Protein AF-A0A6P5CP12-F1 (afdb_monomer)

Radius of gyration: 45.85 Å; Cα contacts (8 Å, |Δi|>4): 4; chains: 1; bounding box: 79×20×139 Å

Mean predicted aligned error: 17.92 Å

Foldseek 3Di:
DDDDDDPPPPPPPPVVVVVVVVVVVVVVVCVVPDDDPDDPDDPPDDPCVVDVVVVVVVVVVVVVVVVVVVVVVVVVVVVCVVCPPDPDDDDDPDPDDDPPPPPDDD

Secondary structure (DSSP, 8-state):
------------HHHHHHHHHHHHHHHHHHHHHPPPSS--SPPP--HHHHS-HHHHHHHHHHHHHHHHHHHHHHHHHHHHHHHTT---SS----------------

Structure (mmCIF, N/CA/C/O backbone):
data_AF-A0A6P5CP12-F1
#
_entry.id   AF-A0A6P5CP12-F1
#
loop_
_atom_site.group_PDB
_atom_site.id
_atom_site.type_symbol
_atom_site.label_atom_id
_atom_site.label_alt_id
_atom_site.label_comp_id
_atom_site.label_asym_id
_atom_site.label_entity_id
_atom_site.label_seq_id
_atom_site.pdbx_PDB_ins_code
_atom_site.Cartn_x
_atom_site.Cartn_y
_atom_site.Cartn_z
_atom_site.occupancy
_atom_site.B_iso_or_equiv
_atom_site.auth_seq_id
_atom_site.auth_comp_id
_atom_site.auth_asym_id
_atom_site.auth_atom_id
_atom_site.pdbx_PDB_model_num
ATOM 1 N N . MET A 1 1 ? -47.492 11.130 93.605 1.00 42.94 1 MET A N 1
ATOM 2 C CA . MET A 1 1 ? -47.097 11.371 92.200 1.00 42.94 1 MET A CA 1
ATOM 3 C C . MET A 1 1 ? -46.563 10.059 91.635 1.00 42.94 1 MET A C 1
ATOM 5 O O . MET A 1 1 ? -45.396 9.756 91.830 1.00 42.94 1 MET A O 1
ATOM 9 N N . LEU A 1 2 ? -47.433 9.220 91.063 1.00 42.47 2 LEU A N 1
ATOM 10 C CA . LEU A 1 2 ? -47.052 7.922 90.489 1.00 42.47 2 LEU A CA 1
ATOM 11 C C . LEU A 1 2 ? -46.605 8.142 89.038 1.00 42.47 2 LEU A C 1
ATOM 13 O O . LEU A 1 2 ? -47.407 8.558 88.206 1.00 42.47 2 LEU A O 1
ATOM 17 N N . ALA A 1 3 ? -45.326 7.908 88.745 1.00 48.75 3 ALA A N 1
ATOM 18 C CA . ALA A 1 3 ? -44.810 7.933 87.381 1.00 48.75 3 ALA A CA 1
ATOM 19 C C . ALA A 1 3 ? -45.231 6.638 86.666 1.00 48.75 3 ALA A C 1
ATOM 21 O O . ALA A 1 3 ? -44.819 5.548 87.059 1.00 48.75 3 ALA A O 1
ATOM 22 N N . GLY A 1 4 ? -46.095 6.758 85.655 1.00 59.06 4 GLY A N 1
ATOM 23 C CA . GLY A 1 4 ? -46.570 5.621 84.863 1.00 59.06 4 GLY A CA 1
ATOM 24 C C . GLY A 1 4 ? -45.461 4.993 84.003 1.00 59.06 4 GLY A C 1
ATOM 25 O O . GLY A 1 4 ? -44.482 5.673 83.673 1.00 59.06 4 GLY A O 1
ATOM 26 N N . PRO A 1 5 ? -45.592 3.710 83.614 1.00 56.94 5 PRO A N 1
ATOM 27 C CA . PRO A 1 5 ? -44.556 3.023 82.859 1.00 56.94 5 PRO A CA 1
ATOM 28 C C . PRO A 1 5 ? -44.452 3.622 81.455 1.00 56.94 5 PRO A C 1
ATOM 30 O O . PRO A 1 5 ? -45.433 3.689 80.714 1.00 56.94 5 PRO A O 1
ATOM 33 N N . ARG A 1 6 ? -43.244 4.048 81.076 1.00 60.22 6 ARG A N 1
ATOM 34 C CA . ARG A 1 6 ? -42.939 4.458 79.703 1.00 60.22 6 ARG A CA 1
ATOM 35 C C . ARG A 1 6 ? -43.017 3.226 78.804 1.00 60.22 6 ARG A C 1
ATOM 37 O O . ARG A 1 6 ? -42.152 2.358 78.871 1.00 60.22 6 ARG A O 1
ATOM 44 N N . LEU A 1 7 ? -44.049 3.161 77.967 1.00 54.84 7 LEU A N 1
ATOM 45 C CA . LEU A 1 7 ? -44.146 2.186 76.886 1.00 54.84 7 LEU A CA 1
ATOM 46 C C . LEU A 1 7 ? -43.013 2.463 75.890 1.00 54.84 7 LEU A C 1
ATOM 48 O O . LEU A 1 7 ? -43.054 3.440 75.142 1.00 54.84 7 LEU A O 1
ATOM 52 N N . ALA A 1 8 ? -41.980 1.623 75.905 1.00 56.75 8 ALA A N 1
ATOM 53 C CA . ALA A 1 8 ? -40.976 1.598 74.855 1.00 56.75 8 ALA A CA 1
ATOM 54 C C . ALA A 1 8 ? -41.628 1.000 73.602 1.00 56.75 8 ALA A C 1
ATOM 56 O O . ALA A 1 8 ? -41.717 -0.216 73.448 1.00 56.75 8 ALA A O 1
ATOM 57 N N . LEU A 1 9 ? -42.129 1.864 72.720 1.00 57.12 9 LEU A N 1
ATOM 58 C CA . LEU A 1 9 ? -42.502 1.463 71.370 1.00 57.12 9 LEU A CA 1
ATOM 59 C C . LEU A 1 9 ? -41.217 1.038 70.654 1.00 57.12 9 LEU A C 1
ATOM 61 O O . LEU A 1 9 ? -40.393 1.877 70.287 1.00 57.12 9 LEU A O 1
ATOM 65 N N . SER A 1 10 ? -41.023 -0.270 70.478 1.00 57.69 10 SER A N 1
ATOM 66 C CA . SER A 1 10 ? -39.995 -0.792 69.583 1.00 57.69 10 SER A CA 1
ATOM 67 C C . SER A 1 10 ? -40.392 -0.410 68.158 1.00 57.69 10 SER A C 1
ATOM 69 O O . SER A 1 10 ? -41.181 -1.097 67.507 1.00 57.69 10 SER A O 1
ATOM 71 N N . HIS A 1 11 ? -39.905 0.733 67.683 1.00 61.16 11 HIS A N 1
ATOM 72 C CA . HIS A 1 11 ? -40.071 1.114 66.289 1.00 61.16 11 HIS A CA 1
ATOM 73 C C . HIS A 1 11 ? -39.393 0.050 65.419 1.00 61.16 11 HIS A C 1
ATOM 75 O O . HIS A 1 11 ? -38.198 -0.205 65.557 1.00 61.16 11 HIS A O 1
ATOM 81 N N . GLY A 1 12 ? -40.171 -0.595 64.547 1.00 57.34 12 GLY A N 1
ATOM 82 C CA . GLY A 1 12 ? -39.727 -1.626 63.606 1.00 57.34 12 GLY A CA 1
ATOM 83 C C . GLY A 1 12 ? -38.849 -1.068 62.484 1.00 57.34 12 GLY A C 1
ATOM 84 O O . GLY A 1 12 ? -39.190 -1.172 61.310 1.00 57.34 12 GLY A O 1
ATOM 85 N N . THR A 1 13 ? -37.723 -0.452 62.832 1.00 57.91 13 THR A N 1
ATOM 86 C CA . THR A 1 13 ? -36.771 0.161 61.895 1.00 57.91 13 THR A CA 1
ATOM 87 C C . THR A 1 13 ? -35.893 -0.865 61.178 1.00 57.91 13 THR A C 1
ATOM 89 O O . THR A 1 13 ? -35.456 -0.612 60.059 1.00 57.91 13 THR A O 1
ATOM 92 N N . GLY A 1 14 ? -35.692 -2.056 61.753 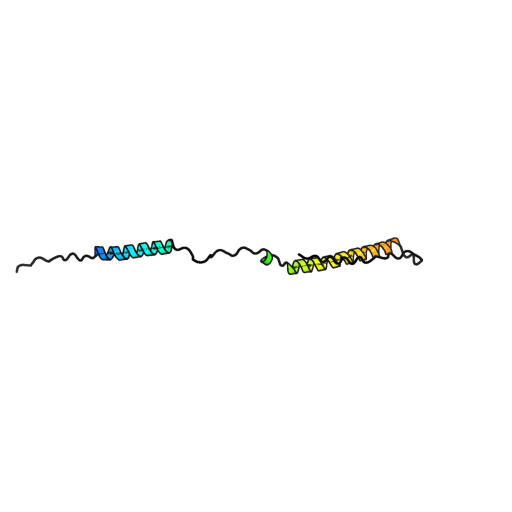1.00 58.69 14 GLY A N 1
ATOM 93 C CA . GLY A 1 14 ? -34.797 -3.073 61.186 1.00 58.69 14 GLY A CA 1
ATOM 94 C C . GLY A 1 14 ? -35.261 -3.675 59.853 1.00 58.69 14 GLY A C 1
ATOM 95 O O . GLY A 1 14 ? -34.432 -3.999 59.005 1.00 58.69 14 GLY A O 1
ATOM 96 N N . TYR A 1 15 ? -36.575 -3.790 59.626 1.00 58.38 15 TYR A N 1
ATOM 97 C CA . TYR A 1 15 ? -37.104 -4.448 58.424 1.00 58.38 15 TYR A CA 1
ATOM 98 C C . TYR A 1 15 ? -36.987 -3.561 57.178 1.00 58.38 15 TYR A C 1
ATOM 100 O O . TYR A 1 15 ? -36.529 -4.016 56.134 1.00 58.38 15 TYR A O 1
ATOM 108 N N . LEU A 1 16 ? -37.312 -2.269 57.300 1.00 58.34 16 LEU A N 1
ATOM 109 C CA . LEU A 1 16 ? -37.149 -1.306 56.205 1.00 58.34 16 LEU A CA 1
ATOM 110 C C . LEU A 1 16 ? -35.668 -1.076 55.879 1.00 58.34 16 LEU A C 1
ATOM 112 O O . LEU A 1 16 ? -35.315 -0.939 54.708 1.00 58.34 16 LEU A O 1
ATOM 116 N N . GLN A 1 17 ? -34.792 -1.117 56.889 1.00 60.81 17 GLN A N 1
ATOM 117 C CA . GLN A 1 17 ? -33.358 -0.911 56.701 1.00 60.81 17 GLN A CA 1
ATOM 118 C C . GLN A 1 17 ? -32.694 -2.042 55.889 1.00 60.81 17 GLN A C 1
ATOM 120 O O . GLN A 1 17 ? -31.834 -1.783 55.054 1.00 60.81 17 GLN A O 1
ATOM 125 N N . GLY A 1 18 ? -33.154 -3.288 56.041 1.00 70.56 18 GLY A N 1
ATOM 126 C CA . GLY A 1 18 ? -32.667 -4.414 55.237 1.00 70.56 18 GLY A CA 1
ATOM 127 C C . GLY A 1 18 ? -33.112 -4.386 53.767 1.00 70.56 18 GLY A C 1
ATOM 128 O O . GLY A 1 18 ? -32.417 -4.923 52.904 1.00 70.56 18 GLY A O 1
ATOM 129 N N . THR A 1 19 ? -34.253 -3.756 53.454 1.00 80.56 19 THR A N 1
ATOM 130 C CA . THR A 1 19 ? -34.793 -3.742 52.079 1.00 80.56 19 THR A CA 1
ATOM 131 C C . THR A 1 19 ? -34.000 -2.843 51.134 1.00 80.56 19 THR A C 1
ATOM 133 O O . THR A 1 19 ? -33.708 -3.260 50.011 1.00 80.56 19 THR A O 1
ATOM 13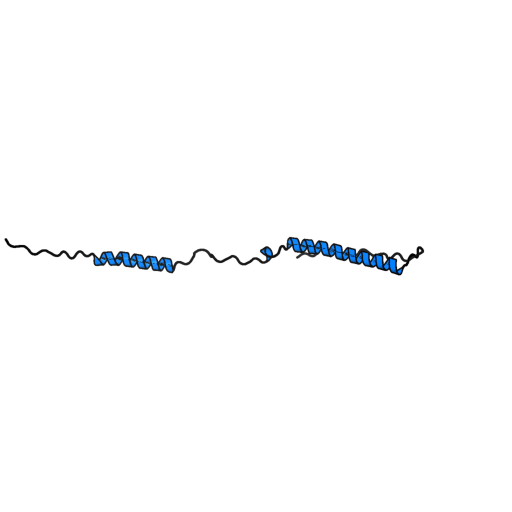6 N N . TRP A 1 20 ? -33.602 -1.646 51.581 1.00 85.00 20 TRP A N 1
ATOM 137 C CA . TRP A 1 20 ? -32.796 -0.740 50.757 1.00 85.00 20 TRP A CA 1
ATOM 138 C C . TRP A 1 20 ? -31.360 -1.245 50.610 1.00 85.00 20 TRP A C 1
ATOM 140 O O . TRP A 1 20 ? -30.800 -1.157 49.520 1.00 85.00 20 TRP A O 1
ATOM 150 N N . GLU A 1 21 ? -30.796 -1.844 51.664 1.00 89.19 21 GLU A N 1
ATOM 151 C CA . GLU A 1 21 ? -29.456 -2.438 51.636 1.00 89.19 21 GLU A CA 1
ATOM 152 C C . GLU A 1 21 ? -29.407 -3.590 50.622 1.00 89.19 21 GLU A C 1
ATOM 154 O O . GLU A 1 21 ? -28.536 -3.641 49.753 1.00 89.19 21 GLU A O 1
ATOM 159 N N . LYS A 1 22 ? -30.417 -4.469 50.640 1.00 89.56 22 LYS A N 1
ATOM 160 C CA . LYS A 1 22 ? -30.540 -5.557 49.664 1.00 89.56 22 LYS A CA 1
ATOM 161 C C . LYS A 1 22 ? -30.707 -5.040 48.234 1.00 89.56 22 LYS A C 1
ATOM 163 O O . LYS A 1 22 ? -30.028 -5.521 47.330 1.00 89.56 22 LYS A O 1
ATOM 168 N N . ALA A 1 23 ? -31.567 -4.042 48.023 1.00 91.50 23 ALA A N 1
ATOM 169 C CA . ALA A 1 23 ? -31.764 -3.439 46.705 1.00 91.50 23 ALA A CA 1
ATOM 170 C C . ALA A 1 23 ? -30.479 -2.780 46.173 1.00 91.50 23 ALA A C 1
ATOM 172 O O . ALA A 1 23 ? -30.170 -2.888 44.984 1.00 91.50 23 ALA A O 1
ATOM 173 N N . TYR A 1 24 ? -29.704 -2.144 47.056 1.00 93.62 24 TYR A N 1
ATOM 174 C CA . TYR A 1 24 ? -28.419 -1.544 46.721 1.00 93.62 24 TYR A CA 1
ATOM 175 C C . TYR A 1 24 ? -27.383 -2.599 46.315 1.00 93.62 24 TYR A C 1
ATOM 177 O O . TYR A 1 24 ? -26.745 -2.463 45.268 1.00 93.62 24 TYR A O 1
ATOM 185 N N . GLN A 1 25 ? -27.255 -3.687 47.080 1.00 94.88 25 GLN A N 1
ATOM 186 C CA . GLN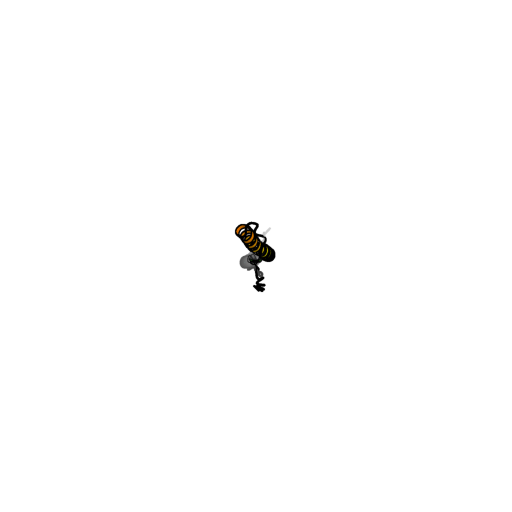 A 1 25 ? -26.347 -4.783 46.731 1.00 94.88 25 GLN A CA 1
ATOM 187 C C . GLN A 1 25 ? -26.753 -5.484 45.430 1.00 94.88 25 GLN A C 1
ATOM 189 O O . GLN A 1 25 ? -25.901 -5.752 44.581 1.00 94.88 25 GLN A O 1
ATOM 194 N N . ASP A 1 26 ? -28.050 -5.711 45.218 1.00 95.12 26 ASP A N 1
ATOM 195 C CA . ASP A 1 26 ? -28.567 -6.289 43.978 1.00 95.12 26 ASP A CA 1
ATOM 196 C C . ASP A 1 26 ? -28.293 -5.381 42.768 1.00 95.12 26 ASP A C 1
ATOM 198 O O . ASP A 1 26 ? -27.927 -5.871 41.698 1.00 95.12 26 ASP A O 1
ATOM 202 N N . HIS A 1 27 ? -28.430 -4.059 42.920 1.00 96.12 27 HIS A N 1
ATOM 203 C CA . HIS A 1 27 ? -28.068 -3.096 41.880 1.00 96.12 27 HIS A CA 1
ATOM 204 C C . HIS A 1 27 ? -26.569 -3.137 41.575 1.00 96.12 27 HIS A C 1
ATOM 206 O O . HIS A 1 27 ? -26.184 -3.255 40.413 1.00 96.12 27 HIS A O 1
ATOM 212 N N . ARG A 1 28 ? -25.720 -3.098 42.609 1.00 96.88 28 ARG A N 1
ATOM 213 C CA . ARG A 1 28 ? -24.260 -3.183 42.464 1.00 96.88 28 ARG A CA 1
ATOM 214 C C . ARG A 1 28 ? -23.847 -4.449 41.720 1.00 96.88 28 ARG A C 1
ATOM 216 O O . ARG A 1 28 ? -23.046 -4.353 40.794 1.00 96.88 28 ARG A O 1
ATOM 223 N N . ARG A 1 29 ? -24.443 -5.598 42.060 1.00 96.19 29 ARG A N 1
ATOM 224 C CA . ARG A 1 29 ? -24.225 -6.865 41.351 1.00 96.19 29 ARG A CA 1
ATOM 225 C C . ARG A 1 29 ? -24.621 -6.758 39.878 1.00 96.19 29 ARG A C 1
ATOM 227 O O . ARG A 1 29 ? -23.807 -7.059 39.017 1.00 96.19 29 ARG A O 1
ATOM 234 N N . LYS A 1 30 ? -25.816 -6.240 39.572 1.00 95.62 30 LYS A N 1
ATOM 235 C CA . LYS A 1 30 ? -26.280 -6.055 38.183 1.00 95.62 30 LYS A CA 1
ATOM 236 C C . LYS A 1 30 ? -25.380 -5.127 37.371 1.00 95.62 30 LYS A C 1
ATOM 238 O O . LYS A 1 30 ? -25.163 -5.383 36.196 1.00 95.62 30 LYS A O 1
ATOM 243 N N . VAL A 1 31 ? -24.860 -4.063 37.983 1.00 95.31 31 VAL A N 1
ATOM 244 C CA . VAL A 1 31 ? -23.917 -3.141 37.332 1.00 95.31 31 VAL A CA 1
ATOM 245 C C . VAL A 1 31 ? -22.575 -3.822 37.072 1.00 95.31 31 VAL A C 1
ATOM 247 O O . VAL A 1 31 ? -22.013 -3.650 35.998 1.00 95.31 31 VAL A O 1
ATOM 250 N N . GLN A 1 32 ? -22.068 -4.609 38.024 1.00 92.94 32 GLN A N 1
ATOM 251 C CA . GLN A 1 32 ? -20.813 -5.351 37.863 1.00 92.94 32 GLN A CA 1
ATOM 252 C C . GLN A 1 32 ? -20.918 -6.475 36.825 1.00 92.94 32 GLN A C 1
ATOM 254 O O . GLN A 1 32 ? -19.969 -6.721 36.087 1.00 92.94 32 GLN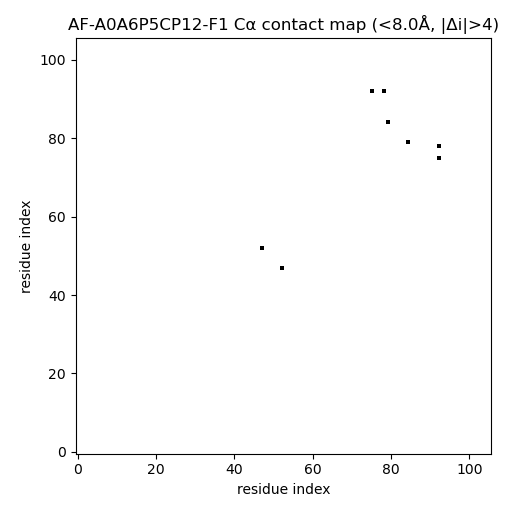 A O 1
ATOM 259 N N . GLU A 1 33 ? -22.064 -7.148 36.758 1.00 93.12 33 GLU A N 1
ATOM 260 C CA . GLU A 1 33 ? -22.335 -8.234 35.810 1.00 93.12 33 GLU A CA 1
ATOM 261 C C . GLU A 1 33 ? -22.784 -7.726 34.432 1.00 93.12 33 GLU A C 1
ATOM 263 O O . GLU A 1 33 ? -22.851 -8.508 33.477 1.00 93.12 33 GLU A O 1
ATOM 268 N N . ALA A 1 34 ? -23.089 -6.431 34.305 1.00 92.38 34 ALA A N 1
ATOM 269 C CA . ALA A 1 34 ? -23.530 -5.838 33.054 1.00 92.38 34 ALA A CA 1
ATOM 270 C C . ALA A 1 34 ? -22.449 -6.003 31.981 1.00 92.38 34 ALA A C 1
ATOM 272 O O . ALA A 1 34 ? -21.336 -5.484 32.084 1.00 92.38 34 ALA A O 1
ATOM 273 N N . ARG A 1 35 ? -22.796 -6.717 30.910 1.00 87.56 35 ARG A N 1
ATOM 274 C CA . ARG A 1 35 ? -21.951 -6.823 29.723 1.00 87.56 35 ARG A CA 1
ATOM 275 C C . ARG A 1 35 ? -22.206 -5.632 28.798 1.00 87.56 35 ARG A C 1
ATOM 277 O O . ARG A 1 35 ? -23.359 -5.219 28.658 1.00 87.56 35 ARG A O 1
ATOM 284 N N . PRO A 1 36 ? -21.169 -5.094 28.138 1.00 86.56 36 PRO A N 1
ATOM 285 C CA . PRO A 1 36 ? -21.366 -4.078 27.116 1.00 86.56 36 PRO A CA 1
ATOM 286 C C . PRO A 1 36 ? -22.236 -4.647 25.985 1.00 86.56 36 PRO A C 1
ATOM 288 O O . PRO A 1 36 ? -21.982 -5.742 25.487 1.00 86.56 36 PRO A O 1
ATOM 291 N N . VAL A 1 37 ? -23.276 -3.900 25.602 1.00 86.69 37 VAL A N 1
ATOM 292 C CA . VAL A 1 37 ? -24.214 -4.273 24.521 1.00 86.69 37 VAL A CA 1
ATOM 293 C C . VAL A 1 37 ? -23.532 -4.221 23.152 1.00 86.69 37 VAL A C 1
ATOM 295 O O . VAL A 1 37 ? -23.905 -4.951 22.238 1.00 86.69 37 VAL A O 1
ATOM 298 N N . VAL A 1 38 ? -22.521 -3.361 23.019 1.00 87.38 38 VAL A N 1
ATOM 299 C CA . VAL A 1 38 ? -21.785 -3.131 21.778 1.00 87.38 38 VAL A CA 1
ATOM 300 C C . VAL A 1 38 ? -20.344 -3.578 21.961 1.00 87.38 38 VAL A C 1
ATOM 302 O O . VAL A 1 38 ? -19.726 -3.332 23.001 1.00 87.38 38 VAL A O 1
ATOM 305 N N . ASP A 1 39 ? -19.800 -4.216 20.929 1.00 85.88 39 ASP A N 1
ATOM 306 C CA . ASP A 1 39 ? -18.380 -4.515 20.887 1.00 85.88 39 ASP A CA 1
ATOM 307 C C . ASP A 1 39 ? -17.575 -3.207 20.908 1.00 85.88 39 ASP A C 1
ATOM 309 O O . ASP A 1 39 ? -17.700 -2.360 20.028 1.00 85.88 39 ASP A O 1
ATOM 313 N N . SER A 1 40 ? -16.771 -3.034 21.954 1.00 85.38 40 SER A N 1
ATOM 314 C CA . SER A 1 40 ? -15.884 -1.878 22.129 1.00 85.38 40 SER A CA 1
ATOM 315 C C . SER A 1 40 ? -14.443 -2.200 21.724 1.00 85.38 40 SER A C 1
ATOM 317 O O . SER A 1 40 ? -13.526 -1.433 22.017 1.00 85.38 40 SER A O 1
ATOM 319 N N . ARG A 1 41 ? -14.205 -3.368 21.112 1.00 85.19 41 ARG A N 1
ATOM 320 C CA . ARG A 1 41 ? -12.877 -3.768 20.648 1.00 85.19 41 ARG A CA 1
ATOM 321 C C . ARG A 1 41 ? -12.408 -2.855 19.523 1.00 85.19 41 ARG A C 1
ATOM 323 O O . ARG A 1 41 ? -13.191 -2.360 18.714 1.00 85.19 41 ARG A O 1
ATOM 330 N N . ALA A 1 42 ? -11.093 -2.671 19.458 1.00 81.19 42 ALA A N 1
ATOM 331 C CA . ALA A 1 42 ? -10.477 -1.986 18.337 1.00 81.19 42 ALA A CA 1
ATOM 332 C C . ALA A 1 42 ? -10.807 -2.735 17.031 1.00 81.19 42 ALA A C 1
ATOM 334 O O . ALA A 1 42 ? -10.668 -3.965 16.994 1.00 81.19 42 ALA A O 1
ATOM 335 N N . PRO A 1 43 ? -11.215 -2.026 15.962 1.00 82.56 43 PRO A N 1
ATOM 336 C CA . PRO A 1 43 ? -11.405 -2.644 14.660 1.00 82.56 43 PRO A CA 1
ATOM 337 C C . PRO A 1 43 ? -10.130 -3.376 14.214 1.00 82.56 43 PRO A C 1
ATOM 339 O O . PRO A 1 43 ? -9.025 -2.891 14.484 1.00 82.56 43 PRO A O 1
ATOM 342 N N . PRO A 1 44 ? -10.247 -4.511 13.503 1.00 81.81 44 PRO A N 1
ATOM 343 C CA . PRO A 1 44 ? -9.092 -5.187 12.936 1.00 81.81 44 PRO A CA 1
ATOM 344 C C . PRO A 1 44 ? -8.275 -4.240 12.059 1.00 81.81 44 PRO A C 1
ATOM 346 O O . PRO A 1 44 ? -8.822 -3.492 11.245 1.00 81.81 44 PRO A O 1
ATOM 349 N N . THR A 1 45 ? -6.953 -4.298 12.191 1.00 78.44 45 THR A N 1
ATOM 350 C CA . THR A 1 45 ? -6.047 -3.495 11.371 1.00 78.44 45 THR A CA 1
ATOM 351 C C . THR A 1 45 ? -6.155 -3.925 9.910 1.00 78.44 45 THR A C 1
ATOM 353 O O . THR A 1 45 ? -5.570 -4.928 9.500 1.00 78.44 45 THR A O 1
ATOM 356 N N . LEU A 1 46 ? -6.899 -3.166 9.107 1.00 77.62 46 LEU A N 1
ATOM 357 C CA . LEU A 1 46 ? -7.085 -3.479 7.696 1.00 77.62 46 LEU A CA 1
ATOM 358 C C . LEU A 1 46 ? -5.763 -3.263 6.947 1.00 77.62 46 LEU A C 1
ATOM 360 O O . LEU A 1 46 ? -5.209 -2.162 6.918 1.00 77.62 46 LEU A O 1
ATOM 364 N N . SER A 1 47 ? -5.239 -4.319 6.327 1.00 68.31 47 SER A N 1
ATOM 365 C CA . SER A 1 47 ? -3.959 -4.301 5.602 1.00 68.31 47 SER A CA 1
ATOM 366 C C . SER A 1 47 ? -3.914 -3.239 4.495 1.00 68.31 47 SER A C 1
ATOM 368 O O . SER A 1 47 ? -2.878 -2.601 4.296 1.00 68.31 47 SER A O 1
ATOM 370 N N . HIS A 1 48 ? -5.048 -2.978 3.837 1.00 71.44 48 HIS A N 1
ATOM 371 C CA . HIS A 1 48 ? -5.184 -1.955 2.797 1.00 71.44 48 HIS A CA 1
ATOM 372 C C . HIS A 1 48 ? -5.140 -0.510 3.326 1.00 71.44 48 HIS A C 1
ATOM 374 O O . HIS A 1 48 ? -4.889 0.402 2.547 1.00 71.44 48 HIS A O 1
ATOM 380 N N . LEU A 1 49 ? -5.343 -0.280 4.631 1.00 70.75 49 LEU A N 1
ATOM 381 C CA . LEU A 1 49 ? -5.134 1.037 5.252 1.00 70.75 49 LEU A CA 1
ATOM 382 C C . LEU A 1 49 ? -3.650 1.300 5.539 1.00 70.75 49 LEU A C 1
ATOM 384 O O . LEU A 1 49 ? -3.210 2.448 5.554 1.00 70.75 49 LEU A O 1
ATOM 388 N N . ARG A 1 50 ? -2.860 0.239 5.742 1.00 72.44 50 ARG A N 1
ATOM 389 C CA . ARG A 1 50 ? -1.412 0.332 5.994 1.00 72.44 50 ARG A CA 1
ATOM 390 C C . ARG A 1 50 ? -0.601 0.502 4.714 1.00 72.44 50 ARG A C 1
ATOM 392 O O . ARG A 1 50 ? 0.472 1.099 4.747 1.00 72.44 50 ARG A O 1
ATOM 399 N N . LEU A 1 51 ? -1.095 -0.028 3.596 1.00 75.56 51 LEU A N 1
ATOM 400 C CA . LEU A 1 51 ? -0.397 -0.021 2.314 1.00 75.56 51 LEU A CA 1
ATOM 401 C C . LEU A 1 51 ? -1.128 0.871 1.311 1.00 75.56 51 LEU A C 1
ATOM 403 O O . LEU A 1 51 ? -2.280 0.628 0.967 1.00 75.56 51 LEU A O 1
ATOM 407 N N . LYS A 1 52 ? -0.431 1.879 0.770 1.00 81.75 52 LYS A N 1
ATOM 408 C CA . LYS A 1 52 ? -0.945 2.727 -0.319 1.00 81.75 52 LYS A CA 1
ATOM 409 C C . LYS A 1 52 ? -0.885 1.974 -1.652 1.00 81.75 52 LYS A C 1
ATOM 411 O O . LYS A 1 52 ? -0.084 2.319 -2.518 1.00 81.75 52 LYS A O 1
ATOM 416 N N . LEU A 1 53 ? -1.718 0.945 -1.813 1.00 83.94 53 LEU A N 1
ATOM 417 C CA . LEU A 1 53 ? -1.672 0.029 -2.959 1.00 83.94 53 LEU A CA 1
ATOM 418 C C . LEU A 1 53 ? -1.755 0.761 -4.308 1.00 83.94 53 LEU A C 1
ATOM 420 O O . LEU A 1 53 ? -0.999 0.439 -5.216 1.00 83.94 53 LEU A O 1
ATOM 424 N N . GLY A 1 54 ? -2.589 1.800 -4.421 1.00 85.12 54 GLY A N 1
ATOM 425 C CA . GLY A 1 54 ? -2.666 2.617 -5.640 1.00 85.12 54 GLY A CA 1
ATOM 426 C C . GLY A 1 54 ? -1.351 3.328 -5.982 1.00 85.12 54 GLY A C 1
ATOM 427 O O . GLY A 1 54 ? -0.953 3.361 -7.142 1.00 85.12 54 GLY A O 1
ATOM 428 N N . LYS A 1 55 ? -0.627 3.828 -4.971 1.00 88.81 55 LYS A N 1
A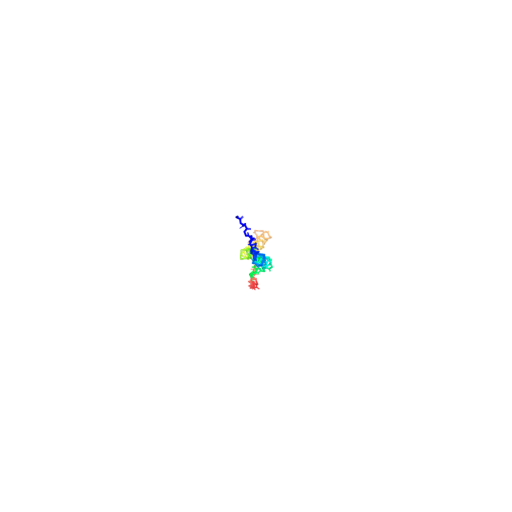TOM 429 C CA . LYS A 1 55 ? 0.700 4.430 -5.168 1.00 88.81 55 LYS A CA 1
ATOM 430 C C . LYS A 1 55 ? 1.719 3.377 -5.602 1.00 88.81 55 LYS A C 1
ATOM 432 O O . LYS A 1 55 ? 2.497 3.637 -6.509 1.00 88.81 55 LYS A O 1
ATOM 437 N N . LEU A 1 56 ? 1.708 2.204 -4.967 1.00 90.19 56 LEU A N 1
ATOM 438 C CA . LEU A 1 56 ? 2.628 1.115 -5.306 1.00 90.19 56 LEU A CA 1
ATOM 439 C C . LEU A 1 56 ? 2.427 0.640 -6.750 1.00 90.19 56 LEU A C 1
ATOM 441 O O . LEU A 1 56 ? 3.396 0.577 -7.498 1.00 90.19 56 LEU A O 1
ATOM 445 N N . LYS A 1 57 ? 1.174 0.410 -7.165 1.00 89.75 57 LYS A N 1
ATOM 446 C CA . LYS A 1 57 ? 0.837 0.020 -8.543 1.00 89.75 57 LYS A CA 1
ATOM 447 C C . LYS A 1 57 ? 1.275 1.073 -9.568 1.00 89.75 57 LYS A C 1
ATOM 449 O O . LYS A 1 57 ? 1.783 0.729 -10.632 1.00 89.75 57 LYS A O 1
ATOM 454 N N . LEU A 1 58 ? 1.111 2.361 -9.251 1.00 93.88 58 LEU A N 1
ATOM 455 C CA . LEU A 1 58 ? 1.556 3.444 -10.130 1.00 93.88 58 LEU A CA 1
ATOM 456 C C . LEU A 1 58 ? 3.081 3.445 -10.311 1.00 93.88 58 LEU A C 1
ATOM 458 O O . LEU A 1 58 ? 3.563 3.549 -11.436 1.00 93.88 58 LEU A O 1
ATOM 462 N N . GLU A 1 59 ? 3.834 3.331 -9.216 1.00 95.31 59 GLU A N 1
ATOM 463 C CA . GLU A 1 59 ? 5.300 3.299 -9.265 1.00 95.31 59 GLU A CA 1
ATOM 464 C C . GLU A 1 59 ? 5.819 2.062 -10.007 1.00 95.31 59 GLU A C 1
ATOM 466 O O . GLU A 1 59 ? 6.727 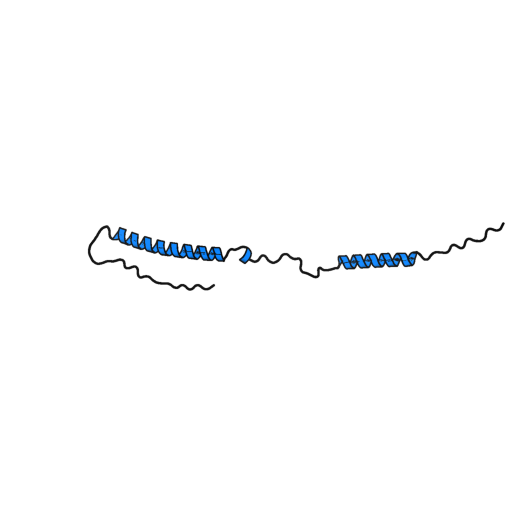2.183 -10.824 1.00 95.31 59 GLU A O 1
ATOM 471 N N . GLU A 1 60 ? 5.196 0.898 -9.816 1.00 95.56 60 GLU A N 1
ATOM 472 C CA . GLU A 1 60 ? 5.524 -0.318 -10.568 1.00 95.56 60 GLU A CA 1
ATOM 473 C C . GLU A 1 60 ? 5.326 -0.129 -12.081 1.00 95.56 60 GLU A C 1
ATOM 475 O O . GLU A 1 60 ? 6.211 -0.459 -12.872 1.00 95.56 60 GLU A O 1
ATOM 480 N N . GLY A 1 61 ? 4.213 0.488 -12.495 1.00 95.50 61 GLY A N 1
ATOM 481 C CA . GLY A 1 61 ? 3.970 0.823 -13.899 1.00 95.50 61 GLY A CA 1
ATOM 482 C C . GLY A 1 61 ? 5.019 1.780 -14.474 1.00 95.50 61 GLY A C 1
ATOM 483 O O . GLY A 1 61 ? 5.530 1.555 -15.572 1.00 95.50 61 GLY A O 1
ATOM 484 N N . ARG A 1 62 ? 5.393 2.824 -13.720 1.00 96.62 62 ARG A N 1
ATOM 485 C CA . ARG A 1 62 ? 6.449 3.773 -14.121 1.00 96.62 62 ARG A CA 1
ATOM 486 C C . ARG A 1 62 ? 7.801 3.078 -14.285 1.00 96.62 62 ARG A C 1
ATOM 488 O O . ARG A 1 62 ? 8.467 3.292 -15.297 1.00 96.62 62 ARG A O 1
ATOM 495 N N . LEU A 1 63 ? 8.189 2.238 -13.324 1.00 97.38 63 LEU A N 1
ATOM 496 C CA . LEU A 1 63 ? 9.441 1.479 -13.366 1.00 97.38 63 LEU A CA 1
ATOM 497 C C . LEU A 1 63 ? 9.466 0.486 -14.532 1.00 97.38 63 LEU A C 1
ATOM 499 O O . LEU A 1 63 ? 10.471 0.398 -15.228 1.00 97.38 63 LEU A O 1
ATOM 503 N N . SER A 1 64 ? 8.349 -0.188 -14.816 1.00 97.06 64 SER A N 1
ATOM 504 C CA . SER A 1 64 ? 8.243 -1.123 -15.943 1.00 97.06 64 SER A CA 1
ATOM 505 C C . SER A 1 64 ? 8.503 -0.451 -17.298 1.00 97.06 64 SER A C 1
ATOM 507 O O . SER A 1 64 ? 9.204 -1.007 -18.150 1.00 97.06 64 SER A O 1
ATOM 509 N N . VAL A 1 65 ? 7.983 0.767 -17.496 1.00 96.06 65 VAL A N 1
ATOM 510 C CA . VAL A 1 65 ? 8.245 1.562 -18.709 1.00 96.06 65 VAL A CA 1
ATOM 511 C C . VAL A 1 65 ? 9.723 1.941 -18.797 1.00 96.06 65 VAL A C 1
ATOM 513 O O . VAL A 1 65 ? 10.346 1.709 -19.832 1.00 96.06 65 VAL A O 1
ATOM 516 N N . ILE A 1 66 ? 10.298 2.449 -17.702 1.00 96.62 66 ILE A N 1
ATOM 517 C CA . ILE A 1 66 ? 11.718 2.820 -17.636 1.00 96.62 66 ILE A CA 1
ATOM 518 C C . ILE A 1 66 ? 12.611 1.616 -17.961 1.00 96.62 66 ILE A C 1
ATOM 520 O O . ILE A 1 66 ? 13.517 1.726 -18.784 1.00 96.62 66 ILE A O 1
ATOM 524 N N . ASP A 1 67 ? 12.342 0.449 -17.378 1.00 96.81 67 ASP A N 1
ATOM 525 C CA . ASP A 1 67 ? 13.132 -0.762 -17.607 1.00 96.81 67 ASP A CA 1
ATOM 526 C C . ASP A 1 67 ? 13.044 -1.256 -19.052 1.00 96.81 67 ASP A C 1
ATOM 528 O O . ASP A 1 67 ? 14.048 -1.681 -19.635 1.00 96.81 67 ASP A O 1
ATOM 532 N N . ARG A 1 68 ? 11.854 -1.187 -19.657 1.00 96.44 68 ARG A N 1
ATOM 533 C CA . ARG A 1 68 ? 11.664 -1.503 -21.076 1.00 96.44 68 ARG A CA 1
ATOM 534 C C . ARG A 1 68 ? 12.498 -0.575 -21.958 1.00 96.44 68 ARG A C 1
ATOM 536 O O . ARG A 1 68 ? 13.188 -1.051 -22.863 1.00 96.44 68 ARG A O 1
ATOM 543 N N . ASP A 1 69 ? 12.438 0.725 -21.696 1.00 96.06 69 ASP A N 1
ATOM 544 C CA . ASP A 1 69 ? 13.133 1.732 -22.493 1.00 96.06 69 ASP A CA 1
ATOM 545 C C . ASP A 1 69 ? 14.652 1.644 -22.311 1.00 96.06 69 ASP A C 1
ATOM 547 O O . ASP A 1 69 ? 15.395 1.711 -23.292 1.00 96.06 69 ASP A O 1
ATOM 551 N N . ASN A 1 70 ? 15.119 1.375 -21.090 1.00 96.06 70 ASN A N 1
ATOM 552 C CA . ASN A 1 70 ? 16.528 1.138 -20.788 1.00 96.06 70 ASN A CA 1
ATOM 553 C C . ASN A 1 70 ? 17.073 -0.077 -21.545 1.00 96.06 70 ASN A C 1
ATOM 555 O O . ASN A 1 70 ? 18.140 0.007 -22.154 1.00 96.06 70 ASN A O 1
ATOM 559 N N . ARG A 1 71 ? 16.335 -1.195 -21.577 1.00 95.31 71 ARG A N 1
ATOM 560 C CA . ARG A 1 71 ? 16.721 -2.376 -22.372 1.00 95.31 71 ARG A CA 1
ATOM 561 C C . ARG A 1 71 ? 16.835 -2.034 -23.855 1.00 95.31 71 ARG A C 1
ATOM 563 O O . ARG A 1 71 ? 17.834 -2.373 -24.485 1.00 95.31 71 ARG A O 1
ATOM 570 N N . LEU A 1 72 ? 15.856 -1.308 -24.397 1.00 92.44 72 LEU A N 1
ATOM 571 C CA . LEU A 1 72 ? 15.869 -0.887 -25.797 1.00 92.44 72 LEU A CA 1
ATOM 572 C C . LEU A 1 72 ? 17.048 0.045 -26.110 1.00 92.44 72 LEU A C 1
ATOM 574 O O . LEU A 1 72 ? 17.670 -0.067 -27.169 1.00 92.44 72 LEU A O 1
ATOM 578 N N . LEU A 1 73 ? 17.356 0.976 -25.208 1.00 93.81 73 LEU A N 1
ATOM 579 C CA . LEU A 1 73 ? 18.496 1.873 -25.348 1.00 93.81 73 LEU A CA 1
ATOM 580 C C . LEU A 1 73 ? 19.812 1.090 -25.351 1.00 93.81 73 LEU A C 1
ATOM 582 O O . LEU A 1 73 ? 20.637 1.299 -26.240 1.00 93.81 73 LEU A O 1
ATOM 586 N N . LEU A 1 74 ? 19.986 0.160 -24.410 1.00 93.00 74 LEU A N 1
ATOM 587 C CA . LEU A 1 74 ? 21.177 -0.685 -24.317 1.00 93.00 74 LEU A CA 1
ATOM 588 C C . LEU A 1 74 ? 21.384 -1.525 -25.579 1.00 93.00 74 LEU A C 1
ATOM 590 O O . LEU A 1 74 ? 22.502 -1.593 -26.088 1.00 93.00 74 LEU A O 1
ATOM 594 N N . GLU A 1 75 ? 20.322 -2.112 -26.131 1.00 88.81 75 GLU A N 1
ATOM 595 C CA . GLU A 1 75 ? 20.397 -2.849 -27.396 1.00 88.81 75 GLU A CA 1
ATOM 596 C C . GLU A 1 75 ? 20.869 -1.959 -28.555 1.00 88.81 75 GLU A C 1
ATOM 598 O O . GLU A 1 75 ? 21.752 -2.348 -29.325 1.00 88.81 75 GLU A O 1
ATOM 603 N N . LYS A 1 76 ? 20.327 -0.739 -28.666 1.00 87.38 76 LYS A N 1
ATOM 604 C CA . LYS A 1 76 ? 20.724 0.223 -29.706 1.00 87.38 76 LYS A CA 1
ATOM 605 C C . LYS A 1 76 ? 22.178 0.656 -29.557 1.00 87.38 76 LYS A C 1
ATOM 607 O O . LYS A 1 76 ? 22.915 0.656 -30.541 1.00 87.38 76 L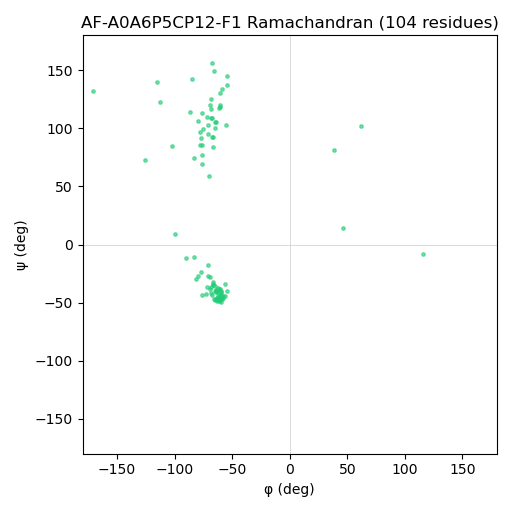YS A O 1
ATOM 612 N N . VAL A 1 77 ? 22.600 0.999 -28.340 1.00 89.19 77 VAL A N 1
ATOM 613 C CA . VAL A 1 77 ? 23.985 1.393 -28.048 1.00 89.19 77 VAL A CA 1
ATOM 614 C C . VAL A 1 77 ? 24.934 0.235 -28.338 1.00 89.19 77 VAL A C 1
ATOM 616 O O . VAL A 1 77 ? 25.936 0.435 -29.017 1.00 89.19 77 VAL A O 1
ATOM 619 N N . SER A 1 78 ? 24.593 -0.986 -27.921 1.00 88.50 78 SER A N 1
ATOM 620 C CA . SER A 1 78 ? 25.374 -2.186 -28.233 1.00 88.50 78 SER A CA 1
ATOM 621 C C . SER A 1 78 ? 25.515 -2.393 -29.743 1.00 88.50 78 SER A C 1
ATOM 623 O O . SER A 1 78 ? 26.621 -2.626 -30.231 1.00 88.50 78 SER A O 1
ATOM 625 N N . CYS A 1 79 ? 24.430 -2.225 -30.507 1.00 84.12 79 CYS A N 1
ATOM 626 C CA . CYS A 1 79 ? 24.477 -2.288 -31.968 1.00 84.12 79 CYS A CA 1
ATOM 627 C C . CYS A 1 79 ? 25.438 -1.234 -32.551 1.00 84.12 79 CYS A C 1
ATOM 629 O O . CYS A 1 79 ? 26.288 -1.567 -33.376 1.00 84.12 79 CYS A O 1
ATOM 631 N N . ILE A 1 80 ? 25.366 0.020 -32.093 1.00 85.12 80 ILE A N 1
ATOM 632 C CA . ILE A 1 80 ? 26.249 1.108 -32.549 1.00 85.12 80 ILE A CA 1
ATOM 633 C C . ILE A 1 80 ? 27.716 0.802 -32.229 1.00 85.12 80 ILE A C 1
ATOM 635 O O . ILE A 1 80 ? 28.568 0.900 -33.113 1.00 85.12 80 ILE A O 1
ATOM 639 N N . VAL A 1 81 ? 28.004 0.394 -30.991 1.00 86.50 81 VAL A N 1
ATOM 640 C CA . VAL A 1 81 ? 29.355 0.041 -30.531 1.00 86.50 81 VAL A CA 1
ATOM 641 C C . VAL A 1 81 ? 29.924 -1.105 -31.366 1.00 86.50 81 VAL A C 1
ATOM 643 O O . VAL A 1 81 ? 31.049 -1.006 -31.848 1.00 86.50 81 VAL A O 1
ATOM 646 N N . ARG A 1 82 ? 29.135 -2.160 -31.610 1.00 83.19 82 ARG A N 1
ATOM 647 C CA . ARG A 1 82 ? 29.546 -3.309 -32.435 1.00 83.19 82 ARG A CA 1
ATOM 648 C C . ARG A 1 82 ? 29.797 -2.941 -33.896 1.00 83.19 82 ARG A C 1
ATOM 650 O O . ARG A 1 82 ? 30.669 -3.530 -34.524 1.00 83.19 82 ARG A O 1
ATOM 657 N N . THR A 1 83 ? 29.020 -2.010 -34.447 1.00 78.44 83 THR A N 1
ATOM 658 C CA . THR A 1 83 ? 29.061 -1.680 -35.883 1.00 78.44 83 THR A CA 1
ATOM 659 C C . THR A 1 83 ? 30.061 -0.561 -36.202 1.00 78.44 83 THR A C 1
ATOM 661 O O . THR A 1 83 ? 30.378 -0.357 -37.371 1.00 78.44 83 THR A O 1
ATOM 664 N N . GLY A 1 84 ? 30.581 0.144 -35.185 1.00 67.75 84 GLY A N 1
ATOM 665 C CA . GLY A 1 84 ? 31.753 1.026 -35.247 1.00 67.75 84 GLY A CA 1
ATOM 666 C C . GLY A 1 84 ? 31.879 1.858 -36.528 1.00 67.75 84 GLY A C 1
ATOM 667 O O . GLY A 1 84 ? 32.612 1.473 -37.430 1.00 67.75 84 GLY A O 1
ATOM 668 N N . ARG A 1 85 ? 31.163 2.991 -36.627 1.00 61.78 85 ARG A N 1
ATOM 669 C CA . ARG A 1 85 ? 31.206 3.971 -37.746 1.00 61.78 85 ARG A CA 1
ATOM 670 C C . ARG A 1 85 ? 31.150 3.397 -39.185 1.00 61.78 85 ARG A C 1
ATOM 672 O O . ARG A 1 85 ? 31.402 4.142 -40.128 1.00 61.78 85 ARG A O 1
ATOM 679 N N . ARG A 1 86 ? 30.783 2.127 -39.414 1.00 59.00 86 ARG A N 1
ATOM 680 C CA . ARG A 1 86 ? 30.576 1.585 -40.768 1.00 59.00 86 ARG A CA 1
ATOM 681 C C . ARG A 1 86 ? 29.238 2.057 -41.335 1.00 59.00 86 ARG A C 1
ATOM 683 O O . ARG A 1 86 ? 28.208 1.408 -41.181 1.00 59.00 86 ARG A O 1
ATOM 690 N N . THR A 1 87 ? 29.258 3.180 -42.042 1.00 59.09 87 THR A N 1
ATOM 691 C CA . THR A 1 87 ? 28.172 3.623 -42.922 1.00 59.09 87 THR A CA 1
ATOM 692 C C . THR A 1 87 ? 28.281 2.948 -44.289 1.00 59.09 87 THR A C 1
ATOM 694 O O . THR A 1 87 ? 28.650 3.589 -45.267 1.00 59.09 87 THR A O 1
ATOM 697 N N . ARG A 1 88 ? 27.942 1.654 -44.400 1.00 51.81 88 ARG A N 1
ATOM 698 C CA . ARG A 1 88 ? 27.378 1.119 -45.657 1.00 51.81 88 ARG A CA 1
ATOM 699 C C . ARG A 1 88 ? 26.843 -0.307 -45.537 1.00 51.81 88 ARG A C 1
ATOM 701 O O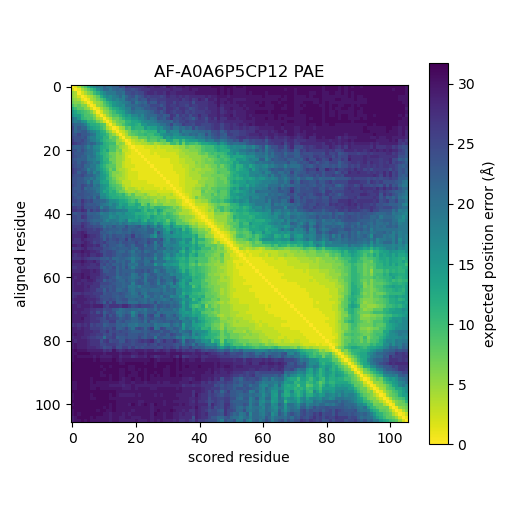 . ARG A 1 88 ? 27.534 -1.210 -45.080 1.00 51.81 88 ARG A O 1
ATOM 708 N N . SER A 1 89 ? 25.623 -0.445 -46.062 1.00 58.22 89 SER A N 1
ATOM 709 C CA . SER A 1 89 ? 24.943 -1.653 -46.552 1.00 58.22 89 SER A CA 1
ATOM 710 C C . SER A 1 89 ? 24.664 -2.789 -45.559 1.00 58.22 89 SER A C 1
ATOM 712 O O . SER A 1 89 ? 25.499 -3.653 -45.323 1.00 58.22 89 SER A O 1
ATOM 714 N N . GLY A 1 90 ? 23.405 -2.859 -45.107 1.00 55.56 90 GLY A N 1
ATOM 715 C CA . GLY A 1 90 ? 22.678 -4.136 -45.099 1.00 55.56 90 GLY A CA 1
ATOM 716 C C . GLY A 1 90 ? 22.261 -4.752 -43.763 1.00 55.56 90 GLY A C 1
ATOM 717 O O . GLY A 1 90 ? 21.486 -5.699 -43.792 1.00 55.56 90 GLY A O 1
ATOM 718 N N . ALA A 1 91 ? 22.686 -4.242 -42.606 1.00 53.91 91 ALA A N 1
ATOM 719 C CA . ALA A 1 91 ? 22.272 -4.802 -41.313 1.00 53.91 91 ALA A CA 1
ATOM 720 C C . ALA A 1 91 ? 21.667 -3.726 -40.404 1.00 53.91 91 ALA A C 1
ATOM 722 O O . ALA A 1 91 ? 22.273 -3.282 -39.433 1.00 53.91 91 ALA A O 1
ATOM 723 N N . THR A 1 92 ? 20.454 -3.274 -40.722 1.00 56.41 92 THR A N 1
ATOM 724 C CA . THR A 1 92 ? 19.658 -2.503 -39.763 1.00 56.41 92 THR A CA 1
ATOM 725 C C . THR A 1 92 ? 19.251 -3.439 -38.630 1.00 56.41 92 THR A C 1
ATOM 727 O O . THR A 1 92 ? 18.526 -4.405 -38.864 1.00 56.41 92 THR A O 1
ATOM 730 N N . CYS A 1 93 ? 19.702 -3.178 -37.405 1.00 58.62 93 CYS A N 1
ATOM 731 C CA . CYS A 1 93 ? 19.203 -3.853 -36.210 1.00 58.62 93 CYS A CA 1
ATOM 732 C C . CYS A 1 93 ? 17.726 -3.449 -35.993 1.00 58.62 93 CYS A C 1
ATOM 734 O O . CYS A 1 93 ? 17.412 -2.486 -35.298 1.00 58.62 93 CYS A O 1
ATOM 736 N N . VAL A 1 94 ? 16.804 -4.145 -36.672 1.00 61.44 94 VAL A N 1
ATOM 737 C CA . VAL A 1 94 ? 15.355 -3.914 -36.580 1.00 61.44 94 VAL A CA 1
ATOM 738 C C . VAL A 1 94 ? 14.848 -4.551 -35.292 1.00 61.44 94 VAL A C 1
ATOM 740 O O . VAL A 1 94 ? 14.562 -5.746 -35.237 1.00 61.44 94 VAL A O 1
ATOM 743 N N . HIS A 1 95 ? 14.720 -3.748 -34.238 1.00 57.62 95 HIS A N 1
ATOM 744 C CA . HIS A 1 95 ? 14.033 -4.181 -33.027 1.00 57.62 95 HIS A CA 1
ATOM 745 C C . HIS A 1 95 ? 12.526 -4.287 -33.316 1.00 57.62 95 HIS A C 1
ATOM 747 O O . HIS A 1 95 ? 11.809 -3.285 -33.407 1.00 57.62 95 HIS A O 1
ATOM 753 N N . ARG A 1 96 ? 12.034 -5.517 -33.505 1.00 58.41 96 ARG A N 1
ATOM 754 C CA . ARG A 1 96 ? 10.614 -5.811 -33.734 1.00 58.41 96 ARG A CA 1
ATOM 755 C C . ARG A 1 96 ? 9.840 -5.510 -32.449 1.00 58.41 96 ARG A C 1
ATOM 757 O O . ARG A 1 96 ? 9.957 -6.250 -31.477 1.00 58.41 96 ARG A O 1
ATOM 764 N N . ARG A 1 97 ? 9.033 -4.438 -32.441 1.00 54.41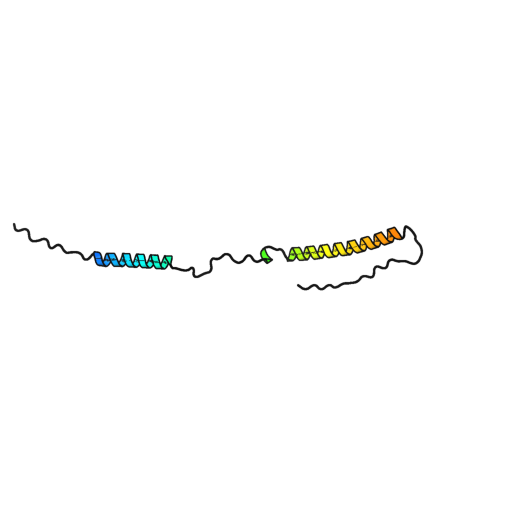 97 ARG A N 1
ATOM 765 C CA . ARG A 1 97 ? 8.130 -4.108 -31.323 1.00 54.41 97 ARG A CA 1
ATOM 766 C C . ARG A 1 97 ? 7.226 -5.312 -31.037 1.00 54.41 97 ARG A C 1
ATOM 768 O O . ARG A 1 97 ? 6.255 -5.535 -31.753 1.00 54.41 97 ARG A O 1
ATOM 775 N N . LYS A 1 98 ? 7.507 -6.076 -29.980 1.00 57.47 98 LYS A N 1
ATOM 776 C CA . LYS A 1 98 ? 6.482 -6.916 -29.356 1.00 57.47 98 LYS A CA 1
ATOM 777 C C . LYS A 1 98 ? 5.638 -6.001 -28.472 1.00 57.47 98 LYS A C 1
ATOM 779 O O . LYS A 1 98 ? 6.095 -5.490 -27.445 1.00 57.47 98 LYS A O 1
ATOM 784 N N . VAL A 1 99 ? 4.423 -5.723 -28.931 1.00 51.31 99 VAL A N 1
ATOM 785 C CA . VAL A 1 99 ? 3.382 -5.107 -28.109 1.00 51.31 99 VAL A CA 1
ATOM 786 C C . VAL A 1 99 ? 2.835 -6.227 -27.227 1.00 51.31 99 VAL A C 1
ATOM 788 O O . VAL A 1 99 ? 1.901 -6.923 -27.602 1.00 51.31 99 VAL A O 1
ATOM 791 N N . PHE A 1 100 ? 3.483 -6.473 -26.089 1.00 49.72 100 PHE A N 1
ATOM 792 C CA . PHE A 1 100 ? 2.854 -7.256 -25.033 1.00 49.72 100 PHE A CA 1
ATOM 793 C C . PHE A 1 100 ? 1.824 -6.354 -24.363 1.00 49.72 100 PHE A C 1
ATOM 795 O O . PHE A 1 100 ? 2.170 -5.502 -23.547 1.00 49.72 100 PHE A O 1
ATOM 802 N N . VAL A 1 101 ? 0.562 -6.527 -24.749 1.00 51.22 101 VAL A N 1
ATOM 803 C CA . VAL A 1 101 ? -0.576 -6.067 -23.958 1.00 51.22 101 VAL A CA 1
ATOM 804 C C . VAL A 1 101 ? -0.715 -7.070 -22.810 1.00 51.22 101 VAL A C 1
ATOM 806 O O . VAL A 1 101 ? -1.530 -7.984 -22.867 1.00 51.22 101 VAL A O 1
ATOM 809 N N . SER A 1 102 ? 0.149 -6.974 -21.795 1.00 49.34 102 SER A N 1
ATOM 810 C CA . SER A 1 102 ? -0.114 -7.669 -20.531 1.00 49.34 102 SER A CA 1
ATOM 811 C C . SER A 1 102 ? -1.181 -6.878 -19.799 1.00 49.34 102 SER A C 1
ATOM 813 O O . SER A 1 102 ? -0.905 -5.985 -19.004 1.00 49.34 102 SER A O 1
ATOM 815 N N . ASN A 1 103 ? -2.421 -7.196 -20.139 1.00 49.38 103 ASN A N 1
ATOM 816 C CA . ASN A 1 103 ? -3.579 -6.865 -19.342 1.00 49.38 103 ASN A CA 1
ATOM 817 C C . ASN A 1 103 ? -3.473 -7.704 -18.058 1.00 49.38 103 ASN A C 1
ATOM 819 O O . ASN A 1 103 ? -3.839 -8.877 -18.056 1.00 49.38 103 ASN A O 1
ATOM 823 N N . MET A 1 104 ? -2.864 -7.157 -17.005 1.00 45.84 104 MET A N 1
ATOM 824 C CA . MET A 1 104 ? -2.713 -7.859 -15.730 1.00 45.84 104 MET A CA 1
ATOM 825 C C . MET A 1 104 ? -3.753 -7.324 -14.745 1.00 45.84 104 MET A C 1
ATOM 827 O O . MET A 1 104 ? -3.509 -6.398 -13.976 1.00 45.84 104 MET A O 1
ATOM 831 N N . TYR A 1 105 ? -4.951 -7.901 -14.829 1.00 44.97 105 TYR A N 1
ATOM 832 C CA . TYR A 1 105 ? -5.974 -7.806 -13.795 1.00 44.97 105 TYR A CA 1
ATOM 833 C C . TYR A 1 105 ? -5.555 -8.653 -12.583 1.00 44.97 105 TYR A C 1
ATOM 835 O O . TYR A 1 105 ? -5.566 -9.879 -12.679 1.00 44.97 105 TYR A O 1
ATOM 843 N N . PHE A 1 106 ? -5.203 -8.002 -11.469 1.00 44.72 106 PHE A N 1
ATOM 844 C CA . PHE A 1 106 ? -5.636 -8.326 -10.095 1.00 44.72 106 PHE A CA 1
ATOM 845 C C . PHE A 1 106 ? -5.297 -7.159 -9.144 1.00 44.72 106 PHE A C 1
ATOM 847 O O . PHE A 1 106 ? -4.202 -6.554 -9.250 1.00 44.72 106 PHE A O 1
#

Organism: Bos indicus (NCBI:txid9915)

Nearest PDB structures (foldseek):
  8snb-assembly1_4U  TM=5.602E-01  e=3.021E-03  Strongylocentrotus purpuratus

Solvent-accessible surface area (backbone atoms only — not comparable to full-atom values): 7119 Å² total; per-residue (Å²): 137,86,83,74,85,82,80,79,76,79,74,78,58,68,65,64,56,52,52,56,52,51,52,50,52,54,48,52,49,52,61,72,68,55,71,78,91,60,89,82,70,82,75,80,85,54,66,72,79,78,41,65,58,69,60,53,54,51,51,51,54,53,50,51,52,52,53,52,52,50,53,55,49,51,53,54,49,50,51,51,64,74,50,59,91,65,89,74,88,90,78,79,87,74,81,76,82,77,82,76,82,77,80,77,89,127

InterPro domains:
  IPR029488 Hemingway/CFA97 [PF13879] (27-85)
  IPR038792 CFAP97 domain-containing protein 1/2 [PTHR33768] (6-89)

Sequence (106 aa):
MLAGPRLALSHGTGYLQGTWEKAYQDHRRKVQEARPVVDSRAPPTLSHLRLKLGKLKLEEGRLSVIDRDNRLLLEKVSCIVRTGRRTRSGATCVHRRKVFVSNMYF

pLDDT: mean 75.81, std 17.48, range [42.47, 97.38]